Protein AF-A0A061SHU8-F1 (afdb_monomer_lite)

Foldseek 3Di:
DDDPDDDDDDDDPPPDADFKDKDKDFDPVCCCVQCVPVVDDSVVSCVVVPFDKDKAWDDKDWAFDPVVCVVRVHGDRKIKTWIFIDGPNHTGMIMIMIGRCVCCVPVPHPPPDDPVPDPVVPDDPPDDDDDD

Sequence (132 aa):
MGRWCKDRSSSAGAKAWIPVYAASWWNAAEVDRFLADKSKPIWVSLSAERTEVYREIMRLYYGHSPEMERIFGRRGPFWARHYMFWHNSRPLTLIYEVFSPSLEKYLGPCLLQDKSANPLSSLSVDDRADEE

pLDDT: mean 77.95, std 21.08, range [28.98, 98.12]

InterPro domains:
  IPR002800 Chorismate pyruvate-lyase Rv2949c-like [PF01947] (20-107)
  IPR028978 Chorismate pyruvate-lyase/UbiC transcription regulator-associated domain superfamily [G3DSA:3.40.1410.10] (8-106)
  IPR028978 Chorismate pyruvate-lyase/UbiC transcription regulator-associated domain superfamily [SSF64288] (19-103)

Organism: NCBI:txid582737

Radius of gyration: 23.23 Å; chains: 1; bounding box: 36×72×70 Å

Secondary structure (DSSP, 8-state):
-----------S-------EEEEEEE-TTTHHHH-S-TTS-HHHHHHHTT---EEEEEEEEEE--HHHHHHHTS---EEEEEEEEEETTEEEEEEEEEE-GGGHHHH-------GGG-GGGG--S-------

Structure (mmCIF, N/CA/C/O backbone):
data_AF-A0A061SHU8-F1
#
_entry.id   AF-A0A061SHU8-F1
#
loop_
_atom_site.group_PDB
_atom_site.id
_atom_site.type_symbol
_atom_site.label_atom_id
_atom_site.label_alt_id
_atom_site.label_comp_id
_atom_site.label_asym_id
_atom_site.label_entity_id
_atom_site.label_seq_id
_atom_site.pdbx_PDB_ins_code
_atom_site.Cartn_x
_atom_site.Cartn_y
_atom_site.Cartn_z
_atom_site.occupancy
_atom_site.B_iso_or_equiv
_atom_site.auth_seq_id
_atom_site.auth_comp_id
_atom_site.auth_asym_id
_atom_site.auth_atom_id
_atom_site.pdbx_PDB_model_num
ATOM 1 N N . MET A 1 1 ? 14.196 -25.215 13.636 1.00 31.64 1 MET A N 1
ATOM 2 C CA . MET A 1 1 ? 13.314 -24.585 14.648 1.00 31.64 1 MET A CA 1
ATOM 3 C C . MET A 1 1 ? 12.820 -23.265 14.064 1.00 31.64 1 MET A C 1
ATOM 5 O O . MET A 1 1 ? 13.652 -22.572 13.517 1.00 31.64 1 MET A O 1
ATOM 9 N N . GLY A 1 2 ? 11.552 -22.859 14.051 1.00 32.34 2 GLY A N 1
ATOM 10 C CA . GLY A 1 2 ? 10.334 -23.405 14.639 1.00 32.34 2 GLY A CA 1
ATOM 11 C C . GLY A 1 2 ? 9.169 -23.379 13.641 1.00 32.34 2 GLY A C 1
ATOM 12 O O . GLY A 1 2 ? 9.166 -22.656 12.650 1.00 32.34 2 GLY A O 1
ATOM 13 N N . ARG A 1 3 ? 8.209 -24.259 13.904 1.00 31.41 3 ARG A N 1
ATOM 14 C CA . ARG A 1 3 ? 7.057 -24.604 13.075 1.00 31.41 3 ARG A CA 1
ATOM 15 C C . ARG A 1 3 ? 5.864 -23.787 13.592 1.00 31.41 3 ARG A C 1
ATOM 17 O O . ARG A 1 3 ? 5.433 -24.034 14.709 1.00 31.41 3 ARG A O 1
ATOM 24 N N . TRP A 1 4 ? 5.342 -22.839 12.814 1.00 28.98 4 TRP A N 1
ATOM 25 C CA . TRP A 1 4 ? 4.132 -22.073 13.155 1.00 28.98 4 TRP A CA 1
ATOM 26 C C . TRP A 1 4 ? 3.046 -22.314 12.109 1.00 28.98 4 TRP A C 1
ATOM 28 O O . TRP A 1 4 ? 2.897 -21.545 11.172 1.00 28.98 4 TRP A O 1
ATOM 38 N N . CYS A 1 5 ? 2.311 -23.416 12.251 1.00 35.62 5 CYS A N 1
ATOM 39 C CA . CYS A 1 5 ? 0.888 -23.480 11.909 1.00 35.62 5 CYS A CA 1
ATOM 40 C C . CYS A 1 5 ? 0.348 -24.833 12.380 1.00 35.62 5 CYS A C 1
ATOM 42 O O . CYS A 1 5 ? 0.470 -25.846 11.689 1.00 35.62 5 CYS A O 1
ATOM 44 N N . LYS A 1 6 ? -0.228 -24.865 13.579 1.00 35.53 6 LYS A N 1
ATOM 45 C CA . LYS A 1 6 ? -1.244 -25.859 13.904 1.00 35.53 6 LYS A CA 1
ATOM 46 C C . LYS A 1 6 ? -2.142 -25.289 14.988 1.00 35.53 6 LYS A C 1
ATOM 48 O O . LYS A 1 6 ? -1.868 -25.436 16.167 1.00 35.53 6 LYS A O 1
ATOM 53 N N . ASP A 1 7 ? -3.219 -24.660 14.542 1.00 37.62 7 ASP A N 1
ATOM 54 C CA . ASP A 1 7 ? -4.493 -24.953 15.168 1.00 37.62 7 ASP A CA 1
ATOM 55 C C . ASP A 1 7 ? -5.553 -25.063 14.073 1.00 37.62 7 ASP A C 1
ATOM 57 O O . ASP A 1 7 ? -5.809 -24.131 13.310 1.00 37.62 7 ASP A O 1
ATOM 61 N N . ARG A 1 8 ? -6.068 -26.278 13.899 1.00 53.72 8 ARG A N 1
ATOM 62 C CA . ARG A 1 8 ? -7.181 -26.578 13.000 1.00 53.72 8 ARG A CA 1
ATOM 63 C C . ARG A 1 8 ? -8.042 -27.628 13.695 1.00 53.72 8 ARG A C 1
ATOM 65 O O . ARG A 1 8 ? -7.898 -28.822 13.468 1.00 53.72 8 ARG A O 1
ATOM 72 N N . SER A 1 9 ? -8.901 -27.139 14.577 1.00 38.97 9 SER A N 1
ATOM 73 C CA . SER A 1 9 ? -10.110 -27.776 15.109 1.00 38.97 9 SER A CA 1
ATOM 74 C C . SER A 1 9 ? -11.010 -26.601 15.539 1.00 38.97 9 SER A C 1
ATOM 76 O O . SER A 1 9 ? -10.492 -25.641 16.086 1.00 38.97 9 SER A O 1
ATOM 78 N N . SER A 1 10 ? -12.303 -26.456 15.260 1.00 37.47 10 SER A N 1
ATOM 79 C CA . SER A 1 10 ? -13.372 -27.290 14.721 1.00 37.47 10 SER A CA 1
ATOM 80 C C . SER A 1 10 ? -14.489 -26.344 14.207 1.00 37.47 10 SER A C 1
ATOM 82 O O . SER A 1 10 ? -14.641 -25.231 14.700 1.00 37.47 10 SER A O 1
ATOM 84 N N . SER A 1 11 ? -15.232 -26.804 13.198 1.00 43.88 11 SER A N 1
ATOM 85 C CA . SER A 1 11 ? -16.532 -26.355 12.653 1.00 43.88 11 SER A CA 1
ATOM 86 C C . SER A 1 11 ? -17.268 -25.119 13.231 1.00 43.88 11 SER A C 1
ATOM 88 O O . SER A 1 11 ? -18.090 -25.215 14.132 1.00 43.88 11 SER A O 1
ATOM 90 N N . ALA A 1 12 ? -17.095 -23.981 12.559 1.00 40.84 12 ALA A N 1
ATOM 91 C CA . ALA A 1 12 ? -18.118 -22.975 12.240 1.00 40.84 12 ALA A CA 1
ATOM 92 C C . ALA A 1 12 ? -17.528 -22.155 11.083 1.00 40.84 12 ALA A C 1
ATOM 94 O O . ALA A 1 12 ? -16.338 -21.847 11.135 1.00 40.84 12 ALA A O 1
ATOM 95 N N . GLY A 1 13 ? -18.282 -21.884 10.011 1.00 44.06 13 GLY A N 1
ATOM 96 C CA . GLY A 1 13 ? -17.757 -21.276 8.779 1.00 44.06 13 GLY A CA 1
ATOM 97 C C . GLY A 1 13 ? -16.839 -20.088 9.072 1.00 44.06 13 GLY A C 1
ATOM 98 O O . GLY A 1 13 ? -17.310 -19.029 9.482 1.00 44.06 13 GLY A O 1
ATOM 99 N N . ALA A 1 14 ? -15.525 -20.288 8.926 1.00 48.19 14 ALA A N 1
ATOM 100 C CA . ALA A 1 14 ? -14.535 -19.285 9.283 1.00 48.19 14 ALA A CA 1
ATOM 101 C C . ALA A 1 14 ? -14.711 -18.108 8.327 1.00 48.19 14 ALA A C 1
ATOM 103 O O . ALA A 1 14 ? -14.272 -18.155 7.179 1.00 48.19 14 ALA A O 1
ATOM 104 N N . LYS A 1 15 ? -15.418 -17.073 8.787 1.00 59.16 15 LYS A N 1
ATOM 105 C CA . LYS A 1 15 ? -15.598 -15.830 8.048 1.00 59.16 15 LYS A CA 1
ATOM 106 C C . LYS A 1 15 ? -14.205 -15.283 7.756 1.00 59.16 15 LYS A C 1
ATOM 108 O O . LYS A 1 15 ? -13.511 -14.837 8.670 1.00 59.16 15 LYS A O 1
ATOM 113 N N . ALA A 1 16 ? -13.779 -15.381 6.500 1.00 69.88 16 ALA A N 1
ATOM 114 C CA . ALA A 1 16 ? -12.521 -14.812 6.052 1.00 69.88 16 ALA A CA 1
ATOM 115 C C . ALA A 1 16 ? -12.566 -13.309 6.347 1.00 69.88 16 ALA A C 1
ATOM 117 O O . ALA A 1 16 ? -13.438 -12.598 5.849 1.00 69.88 16 ALA A O 1
ATOM 118 N N . TRP A 1 17 ? -11.682 -12.839 7.222 1.00 82.44 17 TRP A N 1
ATOM 119 C CA . TRP A 1 17 ? -11.545 -11.418 7.499 1.00 82.44 17 TRP A CA 1
ATOM 120 C C . TRP A 1 17 ? -10.474 -10.857 6.571 1.00 82.44 17 TRP A C 1
ATOM 122 O O . TRP A 1 17 ? -9.439 -11.484 6.352 1.00 82.44 17 TRP A O 1
ATOM 132 N N . ILE A 1 18 ? -10.750 -9.691 5.993 1.00 90.88 18 ILE A N 1
ATOM 133 C CA . ILE A 1 18 ? -9.840 -9.020 5.068 1.00 90.88 18 ILE A CA 1
ATOM 134 C C . ILE A 1 18 ? -8.935 -8.113 5.912 1.00 90.88 18 ILE A C 1
ATOM 136 O O . ILE A 1 18 ? -9.444 -7.152 6.492 1.00 90.88 18 ILE A O 1
ATOM 140 N N . PRO A 1 19 ? -7.624 -8.398 6.033 1.00 92.38 19 PRO A N 1
ATOM 141 C CA . PRO A 1 19 ? -6.725 -7.595 6.860 1.00 92.38 19 PRO A CA 1
ATOM 142 C C . PRO A 1 19 ? -6.400 -6.244 6.221 1.00 92.38 19 PRO A C 1
ATOM 144 O O . PRO A 1 19 ? -6.242 -5.248 6.924 1.00 92.38 19 PRO A O 1
ATOM 147 N N . VAL A 1 20 ? -6.285 -6.217 4.893 1.00 95.12 20 VAL A N 1
ATOM 148 C CA . VAL A 1 20 ? -5.836 -5.062 4.115 1.00 95.12 20 VAL A CA 1
ATOM 149 C C . VAL A 1 20 ? -6.577 -5.051 2.785 1.00 95.12 20 VAL A C 1
ATOM 151 O O . VAL A 1 20 ? -6.729 -6.092 2.148 1.00 95.12 20 VAL A O 1
ATOM 154 N N . TYR A 1 21 ? -7.012 -3.869 2.365 1.00 96.00 21 TYR A N 1
ATOM 155 C CA . TYR A 1 21 ? -7.347 -3.582 0.976 1.00 96.00 21 TYR A CA 1
ATOM 156 C C . TYR A 1 21 ? -6.141 -2.899 0.337 1.00 96.00 21 TYR A C 1
ATOM 158 O O . TYR A 1 21 ? -5.570 -1.992 0.940 1.00 96.00 21 TYR A O 1
ATOM 166 N N . ALA A 1 22 ? -5.752 -3.314 -0.864 1.00 96.00 22 ALA A N 1
ATOM 167 C CA . ALA A 1 22 ? -4.650 -2.693 -1.579 1.00 96.00 22 ALA A CA 1
ATOM 168 C C . ALA A 1 22 ? -4.992 -2.494 -3.053 1.00 96.00 22 ALA A C 1
ATOM 170 O O . ALA A 1 22 ? -5.635 -3.338 -3.676 1.00 96.00 22 ALA A O 1
ATOM 171 N N . ALA A 1 23 ? -4.519 -1.384 -3.601 1.00 95.69 23 ALA A N 1
ATOM 172 C CA . ALA A 1 23 ? -4.551 -1.078 -5.019 1.00 95.69 23 ALA A CA 1
ATOM 173 C C . ALA A 1 23 ? -3.151 -0.647 -5.459 1.00 95.69 23 ALA A C 1
ATOM 175 O O . ALA A 1 23 ? -2.389 -0.084 -4.673 1.00 95.69 23 ALA A O 1
ATOM 176 N N . SER A 1 24 ? -2.805 -0.917 -6.713 1.00 94.94 24 SER A N 1
ATOM 177 C CA . SER A 1 24 ? -1.523 -0.496 -7.271 1.00 94.94 24 SER A CA 1
ATOM 178 C C . SER A 1 24 ? -1.694 0.033 -8.683 1.00 94.94 24 SER A C 1
ATOM 180 O O . SER A 1 24 ? -2.548 -0.444 -9.430 1.00 94.94 24 SER A O 1
ATOM 182 N N . TRP A 1 25 ? -0.874 1.017 -9.035 1.00 96.12 25 TRP A N 1
ATOM 183 C CA . TRP A 1 25 ? -0.834 1.629 -10.356 1.00 96.12 25 TRP A CA 1
ATOM 184 C C . TRP A 1 25 ? 0.542 1.408 -10.956 1.00 96.12 25 TRP A C 1
ATOM 186 O O . TRP A 1 25 ? 1.563 1.623 -10.300 1.00 96.12 25 TRP A O 1
ATOM 196 N N . TRP A 1 26 ? 0.553 0.966 -12.205 1.00 94.12 26 TRP A N 1
ATOM 197 C CA . TRP A 1 26 ? 1.751 0.555 -12.919 1.00 94.12 26 TRP A CA 1
ATOM 198 C C . TRP A 1 26 ? 1.798 1.236 -14.275 1.00 94.12 26 TRP A C 1
ATOM 200 O O . TRP A 1 26 ? 0.759 1.537 -14.869 1.00 94.12 26 TRP A O 1
ATOM 210 N N . ASN A 1 27 ? 3.007 1.416 -14.792 1.00 91.75 27 ASN A N 1
ATOM 211 C CA . ASN A 1 27 ? 3.187 1.738 -16.195 1.00 91.75 27 ASN A CA 1
ATOM 212 C C . ASN A 1 27 ? 2.745 0.539 -17.051 1.00 91.75 27 ASN A C 1
ATOM 214 O O . ASN A 1 27 ? 3.303 -0.552 -16.931 1.00 91.75 27 ASN A O 1
ATOM 218 N N . ALA A 1 28 ? 1.760 0.742 -17.928 1.00 90.44 28 ALA A N 1
ATOM 219 C CA . ALA A 1 28 ? 1.208 -0.313 -18.777 1.00 90.44 28 ALA A CA 1
ATOM 220 C C . ALA A 1 28 ? 2.257 -0.963 -19.696 1.00 90.44 28 ALA A C 1
ATOM 222 O O . ALA A 1 28 ? 2.148 -2.147 -19.992 1.00 90.44 28 ALA A O 1
ATOM 223 N N . ALA A 1 29 ? 3.287 -0.217 -20.107 1.00 89.50 29 ALA A N 1
ATOM 224 C CA . ALA A 1 29 ? 4.356 -0.744 -20.954 1.00 89.50 29 ALA A CA 1
ATOM 225 C C . ALA A 1 29 ? 5.333 -1.664 -20.197 1.00 89.50 29 ALA A C 1
ATOM 227 O O . ALA A 1 29 ? 6.047 -2.445 -20.818 1.00 89.50 29 ALA A O 1
ATOM 228 N N . GLU A 1 30 ? 5.388 -1.562 -18.867 1.00 86.00 30 GLU A N 1
ATOM 229 C CA . GLU A 1 30 ? 6.385 -2.250 -18.037 1.00 86.00 30 GLU A CA 1
ATOM 230 C C . GLU A 1 30 ? 5.752 -3.290 -17.103 1.00 86.00 30 GLU A C 1
ATOM 232 O O . GLU A 1 30 ? 6.444 -4.191 -16.639 1.00 86.00 30 GLU A O 1
ATOM 237 N N . VAL A 1 31 ? 4.442 -3.210 -16.838 1.00 88.31 31 VAL A N 1
ATOM 238 C CA . VAL A 1 31 ? 3.761 -4.040 -15.831 1.00 88.31 31 VAL A CA 1
ATOM 239 C C . VAL A 1 31 ? 3.920 -5.538 -16.074 1.00 88.31 31 VAL A C 1
ATOM 241 O O . VAL A 1 31 ? 4.182 -6.272 -15.126 1.00 88.31 31 VAL A O 1
ATOM 244 N N . ASP A 1 32 ? 3.821 -6.002 -17.320 1.00 87.38 32 ASP A N 1
ATOM 245 C CA . ASP A 1 32 ? 3.873 -7.437 -17.625 1.00 87.38 32 ASP A CA 1
ATOM 246 C C . ASP A 1 32 ? 5.277 -8.027 -17.427 1.00 87.38 32 ASP A C 1
ATOM 248 O O . ASP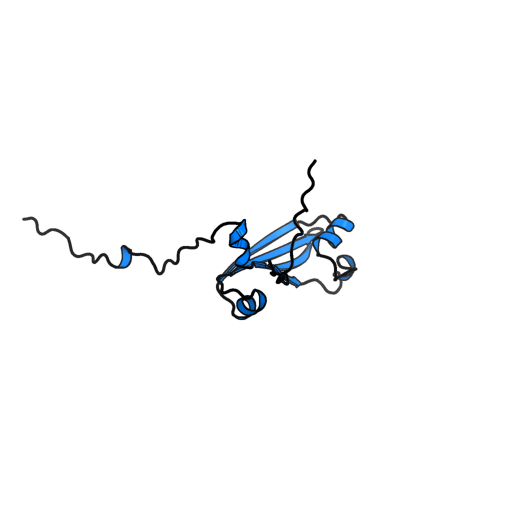 A 1 32 ? 5.406 -9.228 -17.200 1.00 87.38 32 ASP A O 1
ATOM 252 N N . ARG A 1 33 ? 6.322 -7.184 -17.428 1.00 85.75 33 ARG A N 1
ATOM 253 C CA . ARG A 1 33 ? 7.683 -7.602 -17.073 1.00 85.75 33 ARG A CA 1
ATOM 254 C C . ARG A 1 33 ? 7.782 -7.988 -15.600 1.00 85.75 33 ARG A C 1
ATOM 256 O O . ARG A 1 33 ? 8.462 -8.949 -15.301 1.00 85.75 33 ARG A O 1
ATOM 263 N N . PHE A 1 34 ? 7.124 -7.247 -14.708 1.00 83.19 34 PHE A N 1
ATOM 264 C CA . PHE A 1 34 ? 7.234 -7.443 -13.254 1.00 83.19 34 PHE A CA 1
ATOM 265 C C . PHE A 1 34 ? 6.082 -8.262 -12.661 1.00 83.19 34 PHE A C 1
ATOM 267 O O . PHE A 1 34 ? 6.206 -8.830 -11.577 1.00 83.19 34 PHE A O 1
ATOM 274 N N . LEU A 1 35 ? 4.936 -8.298 -13.340 1.00 84.69 35 LEU A N 1
ATOM 275 C CA . LEU A 1 35 ? 3.720 -8.996 -12.930 1.00 84.69 35 LEU A CA 1
ATOM 276 C C . LEU A 1 35 ? 3.225 -9.912 -14.052 1.00 84.69 35 LEU A C 1
ATOM 278 O O . LEU A 1 35 ? 2.077 -9.810 -14.487 1.00 84.69 35 LEU A O 1
ATOM 282 N N . ALA A 1 36 ? 4.081 -10.839 -14.489 1.00 79.62 36 ALA A N 1
ATOM 283 C CA . ALA A 1 36 ? 3.699 -11.872 -15.454 1.00 79.62 36 ALA A CA 1
ATOM 284 C C . ALA A 1 36 ? 2.482 -12.688 -14.974 1.00 79.62 36 ALA A C 1
ATOM 286 O O . ALA A 1 36 ? 1.609 -13.049 -15.760 1.00 79.62 36 ALA A O 1
ATOM 287 N N . ASP A 1 37 ? 2.392 -12.930 -13.663 1.00 83.81 37 ASP A N 1
ATOM 288 C CA . ASP A 1 37 ? 1.239 -13.550 -13.016 1.00 83.81 37 ASP A CA 1
ATOM 289 C C . ASP A 1 37 ? 0.616 -12.591 -11.994 1.00 83.81 37 ASP A C 1
ATOM 291 O O . ASP A 1 37 ? 1.076 -12.461 -10.857 1.00 83.81 37 ASP A O 1
ATOM 295 N N . LYS A 1 38 ? -0.465 -11.927 -12.413 1.00 83.38 38 LYS A N 1
ATOM 296 C CA . LYS A 1 38 ? -1.207 -10.934 -11.618 1.00 83.38 38 LYS A CA 1
ATOM 297 C C . LYS A 1 38 ? -2.023 -11.559 -10.479 1.00 83.38 38 LYS A C 1
ATOM 299 O O . LYS A 1 38 ? -2.571 -10.825 -9.662 1.00 83.38 38 LYS A O 1
ATOM 304 N N . SER A 1 39 ? -2.111 -12.892 -10.409 1.00 85.69 39 SER A N 1
ATOM 305 C CA . SER A 1 39 ? -2.759 -13.591 -9.291 1.00 85.69 39 SER A CA 1
ATOM 306 C C . SER A 1 39 ? -1.853 -13.715 -8.062 1.00 85.69 39 SER A C 1
ATOM 308 O O . SER A 1 39 ? -2.332 -13.985 -6.958 1.00 85.69 39 SER A O 1
ATOM 310 N N . LYS A 1 40 ? -0.542 -13.496 -8.229 1.00 85.12 40 LYS A N 1
ATOM 311 C CA . LYS A 1 40 ? 0.433 -13.562 -7.141 1.00 85.12 40 LYS A CA 1
ATOM 312 C C . LYS A 1 40 ? 0.547 -12.224 -6.409 1.00 85.12 40 LYS A C 1
ATOM 314 O O . LYS A 1 40 ? 0.416 -11.164 -7.021 1.00 85.12 40 LYS A O 1
ATOM 319 N N . PRO A 1 41 ? 0.864 -12.244 -5.101 1.00 84.69 41 PRO A N 1
ATOM 320 C CA . PRO A 1 41 ? 1.230 -11.028 -4.389 1.00 84.69 41 PRO A CA 1
ATOM 321 C C . PRO A 1 41 ? 2.425 -10.344 -5.065 1.00 84.69 41 PRO A C 1
ATOM 323 O O . PRO A 1 41 ? 3.401 -11.014 -5.397 1.00 84.69 41 PRO A O 1
ATOM 326 N N . ILE A 1 42 ? 2.384 -9.014 -5.189 1.00 85.62 42 ILE A N 1
ATOM 327 C CA . ILE A 1 42 ? 3.416 -8.201 -5.865 1.00 85.62 42 ILE A CA 1
ATOM 328 C C . ILE A 1 42 ? 4.833 -8.573 -5.398 1.00 85.62 42 ILE A C 1
ATOM 330 O O . ILE A 1 42 ? 5.730 -8.767 -6.214 1.00 85.62 42 ILE A O 1
ATOM 334 N N . TRP A 1 43 ? 5.032 -8.745 -4.087 1.00 81.38 43 TRP A N 1
ATOM 335 C CA . TRP A 1 43 ? 6.338 -9.103 -3.526 1.00 81.38 43 TRP A CA 1
ATOM 336 C C . TRP A 1 43 ? 6.865 -10.461 -4.007 1.00 81.38 43 TRP A C 1
ATOM 338 O O . TRP A 1 43 ? 8.071 -10.625 -4.176 1.00 81.38 43 TRP A O 1
ATOM 348 N N . VAL A 1 44 ? 5.986 -11.440 -4.246 1.00 82.81 44 VAL A N 1
ATOM 349 C CA . VAL A 1 44 ? 6.393 -12.761 -4.749 1.00 82.81 44 VAL A CA 1
ATOM 350 C C . VAL A 1 44 ? 6.983 -12.622 -6.149 1.00 82.81 44 VAL A C 1
ATOM 352 O O . VAL A 1 44 ? 8.037 -13.193 -6.414 1.00 82.81 44 VAL A O 1
ATOM 355 N N . SER A 1 45 ? 6.357 -11.822 -7.012 1.00 83.75 45 SER A N 1
ATOM 356 C CA . SER A 1 45 ? 6.864 -11.573 -8.363 1.00 83.75 45 SER A CA 1
ATOM 357 C C . SER A 1 45 ? 8.189 -10.801 -8.334 1.00 83.75 45 SER A C 1
ATOM 359 O O . SER A 1 45 ? 9.171 -11.244 -8.923 1.00 83.75 45 SER A O 1
ATOM 361 N N . LEU A 1 46 ? 8.271 -9.720 -7.547 1.00 83.75 46 LEU A N 1
ATOM 362 C CA . LEU A 1 46 ? 9.490 -8.903 -7.442 1.00 83.75 46 LEU A CA 1
ATOM 363 C C . LEU A 1 46 ? 10.686 -9.671 -6.850 1.00 83.75 46 LEU A C 1
ATOM 365 O O . LEU A 1 46 ? 11.818 -9.516 -7.308 1.00 83.75 46 LEU A O 1
ATOM 369 N N . SER A 1 47 ? 10.448 -10.513 -5.839 1.00 79.38 47 SER A N 1
ATOM 370 C CA . SER A 1 47 ? 11.509 -11.294 -5.189 1.00 79.38 47 SER A CA 1
ATOM 371 C C . SER A 1 47 ? 11.996 -12.469 -6.038 1.00 79.38 47 SER A C 1
ATOM 373 O O . SER A 1 47 ? 13.191 -12.770 -6.010 1.00 79.38 47 SER A O 1
ATOM 375 N N . ALA A 1 48 ? 11.116 -13.101 -6.824 1.00 74.88 48 ALA A N 1
ATOM 376 C CA . ALA A 1 48 ? 11.494 -14.172 -7.747 1.00 74.88 48 ALA A CA 1
ATOM 377 C C . ALA A 1 48 ? 12.498 -13.687 -8.803 1.00 74.88 48 ALA A C 1
ATOM 379 O O . ALA A 1 48 ? 13.460 -14.388 -9.114 1.00 74.88 48 ALA A O 1
ATOM 380 N N . GLU A 1 49 ? 12.321 -12.458 -9.286 1.00 75.19 49 GLU A N 1
ATOM 381 C CA . GLU A 1 49 ? 13.226 -11.818 -10.244 1.00 75.19 49 GLU A CA 1
ATOM 382 C C . GLU A 1 49 ? 14.429 -11.133 -9.582 1.00 75.19 49 GLU A C 1
ATOM 384 O O . GLU A 1 49 ? 15.235 -10.510 -10.268 1.00 75.19 49 GLU A O 1
ATOM 389 N N . ARG A 1 50 ? 14.568 -11.239 -8.248 1.00 75.94 50 ARG A N 1
ATOM 390 C CA . ARG A 1 50 ? 15.589 -10.535 -7.451 1.00 75.94 50 ARG A CA 1
ATOM 391 C C . ARG A 1 50 ? 15.635 -9.035 -7.765 1.00 75.94 50 ARG A C 1
ATOM 393 O O . ARG A 1 50 ? 16.703 -8.429 -7.780 1.00 75.94 50 ARG A O 1
ATOM 400 N N . THR A 1 51 ? 14.472 -8.443 -8.030 1.00 78.62 51 THR A N 1
ATOM 401 C CA . THR A 1 51 ? 14.366 -7.021 -8.348 1.00 78.62 51 THR A CA 1
ATOM 402 C C . THR A 1 51 ? 14.614 -6.228 -7.073 1.00 78.62 51 THR A C 1
ATOM 404 O O . THR A 1 51 ? 13.790 -6.224 -6.158 1.00 78.62 51 THR A O 1
ATOM 407 N N . GLU A 1 52 ? 15.757 -5.553 -7.006 1.00 77.56 52 GLU A N 1
ATOM 408 C CA . GLU A 1 52 ? 16.020 -4.586 -5.949 1.00 77.56 52 GLU A CA 1
ATOM 409 C C . GLU A 1 52 ? 15.073 -3.397 -6.116 1.00 77.56 52 GLU A C 1
ATOM 411 O O . GLU A 1 52 ? 15.030 -2.747 -7.168 1.00 77.56 52 GLU A O 1
ATOM 416 N N . VAL A 1 53 ? 14.286 -3.139 -5.073 1.00 86.81 53 VAL A N 1
ATOM 417 C CA . VAL A 1 53 ? 13.328 -2.037 -5.029 1.00 86.81 53 VAL A CA 1
ATOM 418 C C . VAL A 1 53 ? 13.586 -1.169 -3.810 1.00 86.81 53 VAL A C 1
ATOM 420 O O . VAL A 1 53 ? 13.758 -1.661 -2.694 1.00 86.81 53 VAL A O 1
ATOM 423 N N . TYR A 1 54 ? 13.569 0.142 -4.019 1.00 90.31 54 TYR A N 1
ATOM 424 C CA . TYR A 1 54 ? 13.543 1.117 -2.938 1.00 90.31 54 TYR A CA 1
ATOM 425 C C . TYR A 1 54 ? 12.097 1.532 -2.666 1.00 90.31 54 TYR A C 1
ATOM 427 O O . TYR A 1 54 ? 11.338 1.803 -3.596 1.00 90.31 54 TYR A O 1
ATOM 435 N N . ARG A 1 55 ? 11.703 1.561 -1.388 1.00 94.25 55 ARG A N 1
ATOM 436 C CA . ARG A 1 55 ? 10.350 1.936 -0.965 1.00 94.25 55 ARG A CA 1
ATOM 437 C C . ARG A 1 55 ? 10.352 3.311 -0.333 1.00 94.25 55 ARG A C 1
ATOM 439 O O . ARG A 1 55 ? 10.910 3.489 0.746 1.00 94.25 55 ARG A O 1
ATOM 446 N N . GLU A 1 56 ? 9.612 4.222 -0.940 1.00 95.69 56 GLU A N 1
ATOM 447 C CA . GLU A 1 56 ? 9.459 5.579 -0.443 1.00 95.69 56 GLU A CA 1
ATOM 448 C C . GLU A 1 56 ? 8.016 5.816 0.014 1.00 95.69 56 GLU A C 1
ATOM 450 O O . GLU A 1 56 ? 7.085 5.803 -0.794 1.00 95.69 56 GLU A O 1
ATOM 455 N N . ILE A 1 57 ? 7.805 5.995 1.323 1.00 96.88 57 ILE A N 1
ATOM 456 C CA . ILE A 1 57 ? 6.473 6.290 1.868 1.00 96.88 57 ILE A CA 1
ATOM 457 C C . ILE A 1 57 ? 6.142 7.750 1.587 1.00 96.88 57 ILE A C 1
ATOM 459 O O . ILE A 1 57 ? 6.793 8.649 2.105 1.00 96.88 57 ILE A O 1
ATOM 463 N N . MET A 1 58 ? 5.094 7.966 0.798 1.00 97.12 58 MET A N 1
ATOM 464 C CA . MET A 1 58 ? 4.671 9.296 0.368 1.00 97.12 58 MET A CA 1
ATOM 465 C C . MET A 1 58 ? 3.731 9.942 1.377 1.00 97.12 58 MET A C 1
ATOM 467 O O . MET A 1 58 ? 3.872 11.116 1.717 1.00 97.12 58 MET A O 1
ATOM 471 N N . ARG A 1 59 ? 2.729 9.189 1.848 1.00 97.62 59 ARG A N 1
ATOM 472 C CA . ARG A 1 59 ? 1.708 9.730 2.746 1.00 97.62 59 ARG A CA 1
ATOM 473 C C . ARG A 1 59 ? 1.043 8.654 3.589 1.00 97.62 59 ARG A C 1
ATOM 475 O O . ARG A 1 59 ? 0.820 7.534 3.130 1.00 97.62 59 ARG A O 1
ATOM 482 N N . LEU A 1 60 ? 0.664 9.062 4.797 1.00 96.94 60 LEU A N 1
ATOM 483 C CA . LEU A 1 60 ? -0.249 8.362 5.692 1.00 96.94 60 LEU A CA 1
ATOM 484 C C . LEU A 1 60 ? -1.589 9.101 5.739 1.00 96.94 60 LEU A C 1
ATOM 486 O O . LEU A 1 60 ? -1.637 10.328 5.649 1.00 96.94 60 LEU A O 1
ATOM 490 N N . TYR A 1 61 ? -2.666 8.348 5.902 1.00 95.44 61 TYR A N 1
ATOM 491 C CA . TYR A 1 61 ? -4.025 8.852 6.029 1.00 95.44 61 TYR A CA 1
ATOM 492 C C . TYR A 1 61 ? -4.682 8.232 7.250 1.00 95.44 61 TYR A C 1
ATOM 494 O O . TYR A 1 61 ? -4.447 7.062 7.560 1.00 95.44 61 TYR A O 1
ATOM 502 N N . TYR A 1 62 ? -5.554 9.010 7.878 1.00 94.44 62 TYR A N 1
ATOM 503 C CA . TYR A 1 62 ? -6.424 8.562 8.948 1.00 94.44 62 TYR A CA 1
ATOM 504 C C . TYR A 1 62 ? -7.796 9.202 8.758 1.00 94.44 62 TYR A C 1
ATOM 506 O O . TYR A 1 62 ? -7.893 10.425 8.651 1.00 94.44 62 TYR A O 1
ATOM 514 N N . GLY A 1 63 ? -8.845 8.392 8.656 1.00 93.12 63 GLY A N 1
ATOM 515 C CA . GLY A 1 63 ? -10.192 8.907 8.422 1.00 93.12 63 GLY A CA 1
ATOM 516 C C . GLY A 1 63 ? -11.233 7.819 8.199 1.00 93.12 63 GLY A C 1
ATOM 517 O O . GLY A 1 63 ? -10.967 6.636 8.385 1.00 93.12 63 GLY A O 1
ATOM 518 N N . HIS A 1 64 ? -12.432 8.218 7.788 1.00 94.62 64 HIS A N 1
ATOM 519 C CA . HIS A 1 64 ? -13.560 7.314 7.564 1.00 94.62 64 HIS A CA 1
ATOM 520 C C . HIS A 1 64 ? -13.877 7.194 6.069 1.00 94.62 64 HIS A C 1
ATOM 522 O O . HIS A 1 64 ? -13.736 8.158 5.321 1.00 94.62 64 HIS A O 1
ATOM 528 N N . SER A 1 65 ? -14.323 6.013 5.636 1.00 95.31 65 SER A N 1
ATOM 529 C CA . SER A 1 65 ? -14.817 5.769 4.274 1.00 95.31 65 SER A CA 1
ATOM 530 C C . SER A 1 65 ? -15.929 4.719 4.316 1.00 95.31 65 SER A C 1
ATOM 532 O O . SER A 1 65 ? -15.653 3.583 4.713 1.00 95.31 65 SER A O 1
ATOM 534 N N . PRO A 1 66 ? -17.163 5.052 3.893 1.00 96.62 66 PRO A N 1
ATOM 535 C CA . PRO A 1 66 ? -18.272 4.098 3.828 1.00 96.62 66 PRO A CA 1
ATOM 536 C C . PRO A 1 66 ? -17.958 2.852 2.987 1.00 96.62 66 PRO A C 1
ATOM 538 O O . PRO A 1 66 ? -18.360 1.737 3.323 1.00 96.62 66 PRO A O 1
ATOM 541 N N . GLU A 1 67 ? -17.194 3.014 1.909 1.00 95.81 67 GLU A N 1
ATOM 542 C CA . GLU A 1 67 ? -16.767 1.921 1.037 1.00 95.81 67 GLU A CA 1
ATOM 543 C C . GLU A 1 67 ? -15.858 0.947 1.783 1.00 95.81 67 GLU A C 1
ATOM 545 O O . GLU A 1 67 ? -16.039 -0.269 1.679 1.00 95.81 67 GLU A O 1
ATOM 550 N N . MET A 1 68 ? -14.908 1.472 2.563 1.00 95.81 68 MET A N 1
ATOM 551 C CA . MET A 1 68 ? -14.026 0.653 3.393 1.00 95.81 68 MET A CA 1
ATOM 552 C C . MET A 1 68 ? -14.799 -0.019 4.530 1.00 95.81 68 MET A C 1
ATOM 554 O O . MET A 1 68 ? -14.554 -1.193 4.810 1.00 95.81 68 MET A O 1
ATOM 558 N N . GLU A 1 69 ? -15.792 0.658 5.123 1.00 95.44 69 GLU A N 1
ATOM 559 C CA . GLU A 1 69 ? -16.676 0.040 6.122 1.00 95.44 69 GLU A CA 1
ATOM 560 C C . GLU A 1 69 ? -17.418 -1.169 5.546 1.00 95.44 69 GLU A C 1
ATOM 562 O O . GLU A 1 69 ? -17.473 -2.224 6.182 1.00 95.44 69 GLU A O 1
ATOM 567 N N . ARG A 1 70 ? -17.918 -1.053 4.311 1.00 94.62 70 ARG A N 1
ATOM 568 C CA . ARG A 1 70 ? -18.583 -2.148 3.597 1.00 94.62 70 ARG A CA 1
ATOM 569 C C . ARG A 1 70 ? -17.628 -3.300 3.277 1.00 94.62 70 ARG A C 1
ATOM 571 O O . ARG A 1 70 ? -18.007 -4.455 3.452 1.00 94.62 70 ARG A O 1
ATOM 578 N N . ILE A 1 71 ? -16.416 -3.008 2.800 1.00 94.19 71 ILE A N 1
ATOM 579 C CA . ILE A 1 71 ? -15.425 -4.034 2.428 1.00 94.19 71 ILE A CA 1
ATOM 580 C C . ILE A 1 71 ? -14.946 -4.802 3.661 1.00 94.19 71 ILE A C 1
ATOM 582 O O . ILE A 1 71 ? -14.922 -6.031 3.654 1.00 94.19 71 ILE A O 1
ATOM 586 N N . PHE A 1 72 ? -14.582 -4.094 4.730 1.00 94.06 72 PHE A N 1
ATOM 587 C CA . PHE A 1 72 ? -14.072 -4.725 5.946 1.00 94.06 72 PHE A CA 1
ATOM 588 C C . PHE A 1 72 ? -15.179 -5.249 6.867 1.00 94.06 72 PHE A C 1
ATOM 590 O O . PHE A 1 72 ? -14.894 -6.032 7.775 1.00 94.06 72 PHE A O 1
ATOM 597 N N . GLY A 1 73 ? -16.429 -4.821 6.663 1.00 93.50 73 GLY A N 1
ATOM 598 C CA . GLY A 1 73 ? -17.550 -5.130 7.549 1.00 93.50 73 GLY A CA 1
ATOM 599 C C . GLY A 1 73 ? -17.367 -4.560 8.959 1.00 93.50 73 GLY A C 1
ATOM 600 O O . GLY A 1 73 ? -17.842 -5.155 9.926 1.00 93.50 73 GLY A O 1
ATOM 601 N N . ARG A 1 74 ? -16.621 -3.456 9.086 1.00 91.31 74 ARG A N 1
ATOM 602 C CA . ARG A 1 74 ? -16.266 -2.795 10.348 1.00 91.31 74 ARG A CA 1
ATOM 603 C C . ARG A 1 74 ? -16.193 -1.296 10.142 1.00 91.31 74 ARG A C 1
ATOM 605 O O . ARG A 1 74 ? -15.646 -0.850 9.139 1.00 91.31 74 ARG A O 1
ATOM 612 N N . ARG A 1 75 ? -16.696 -0.537 11.113 1.00 91.94 75 ARG A N 1
ATOM 613 C CA . ARG A 1 75 ? -16.594 0.921 11.084 1.00 91.94 75 ARG A CA 1
ATOM 614 C C . ARG A 1 75 ? -15.151 1.366 11.262 1.00 91.94 75 ARG A C 1
ATOM 616 O O . ARG A 1 75 ? -14.382 0.686 11.942 1.00 91.94 75 ARG A O 1
ATO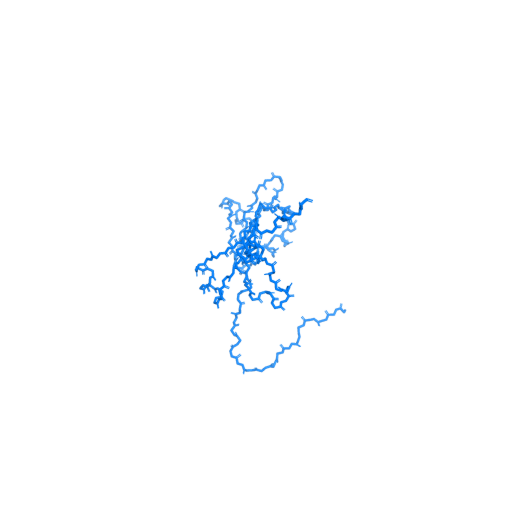M 623 N N . GLY A 1 76 ? -14.820 2.486 10.629 1.00 89.19 76 GLY A N 1
ATOM 624 C CA . GLY A 1 76 ? -13.532 3.142 10.813 1.00 89.19 76 GLY A CA 1
ATOM 625 C C . GLY A 1 76 ? -13.387 3.768 12.212 1.00 89.19 76 GLY A C 1
ATOM 626 O O . GLY A 1 76 ? -14.246 3.565 13.076 1.00 89.19 76 GLY A O 1
ATOM 627 N N . PRO A 1 77 ? -12.346 4.584 12.427 1.00 92.38 77 PRO A N 1
ATOM 628 C CA . PRO A 1 77 ? -11.458 5.132 11.402 1.00 92.38 77 PRO A CA 1
ATOM 629 C C . PRO A 1 77 ? -10.478 4.098 10.831 1.00 92.38 77 PRO A C 1
ATOM 631 O O . PRO A 1 77 ? -10.179 3.076 11.441 1.00 92.38 77 PRO A O 1
ATOM 634 N N . PHE A 1 78 ? -9.998 4.366 9.622 1.00 93.75 78 PHE A N 1
ATOM 635 C CA . PHE A 1 78 ? -9.047 3.542 8.891 1.00 93.75 78 PHE A CA 1
ATOM 636 C C . PHE A 1 78 ? -7.711 4.254 8.788 1.00 93.75 78 PHE A C 1
ATOM 638 O O . PHE A 1 78 ? -7.651 5.436 8.438 1.00 93.75 78 PHE A O 1
ATOM 645 N N . TRP A 1 79 ? -6.637 3.499 8.993 1.00 95.50 79 TRP A N 1
ATOM 646 C CA . TRP A 1 79 ? -5.329 3.900 8.505 1.00 95.50 79 TRP A CA 1
ATOM 647 C C . TRP A 1 79 ? -5.194 3.524 7.047 1.00 95.50 79 TRP A C 1
ATOM 649 O O . TRP A 1 79 ? -5.541 2.412 6.645 1.00 95.50 79 TRP A O 1
ATOM 659 N N . ALA A 1 80 ? -4.620 4.428 6.271 1.00 96.88 80 ALA A N 1
ATOM 660 C CA . ALA A 1 80 ? -4.167 4.112 4.935 1.00 96.88 80 ALA A CA 1
ATOM 661 C C . ALA A 1 80 ? -2.798 4.723 4.676 1.00 96.88 80 ALA A C 1
ATOM 663 O O . ALA A 1 80 ? -2.350 5.637 5.371 1.00 96.88 80 ALA A O 1
ATOM 664 N N . ARG A 1 81 ? -2.124 4.226 3.649 1.00 97.69 81 ARG A N 1
ATOM 665 C CA . ARG A 1 81 ? -0.875 4.801 3.165 1.00 97.69 81 ARG A CA 1
ATOM 666 C C . ARG A 1 81 ? -0.766 4.638 1.668 1.00 97.69 81 ARG A C 1
ATOM 668 O O . ARG A 1 81 ? -1.330 3.699 1.115 1.00 97.69 81 ARG A O 1
ATOM 675 N N . HIS A 1 82 ? 0.017 5.499 1.038 1.00 98.12 82 HIS A N 1
ATOM 676 C CA . HIS A 1 82 ? 0.613 5.132 -0.236 1.00 98.12 82 HIS A CA 1
ATOM 677 C C . HIS A 1 82 ? 2.114 5.358 -0.238 1.00 98.12 82 HIS A C 1
ATOM 679 O O . HIS A 1 82 ? 2.652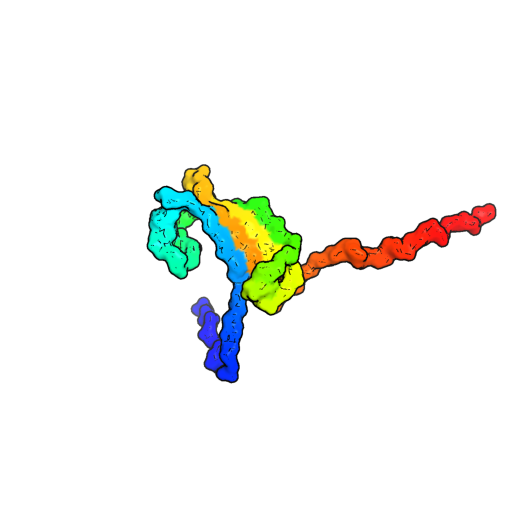 6.204 0.483 1.00 98.12 82 HIS A O 1
ATOM 685 N N . TYR A 1 83 ? 2.778 4.560 -1.055 1.00 97.56 83 TYR A N 1
ATOM 686 C CA . TYR A 1 83 ? 4.211 4.604 -1.263 1.00 97.56 83 TYR A CA 1
ATOM 687 C C . TYR A 1 83 ? 4.533 4.320 -2.725 1.00 97.56 83 TYR A C 1
ATOM 689 O O . TYR A 1 83 ? 3.735 3.721 -3.448 1.00 97.56 83 TYR A O 1
ATOM 697 N N . MET A 1 84 ? 5.711 4.766 -3.140 1.00 96.75 84 MET A N 1
ATOM 698 C CA . MET A 1 84 ? 6.273 4.486 -4.452 1.00 96.75 84 MET A CA 1
ATOM 699 C C . MET A 1 84 ? 7.355 3.418 -4.302 1.00 96.75 84 MET A C 1
ATOM 701 O O . MET A 1 84 ? 8.208 3.508 -3.413 1.00 96.75 84 MET A O 1
ATOM 705 N N . PHE A 1 85 ? 7.323 2.402 -5.161 1.00 94.19 85 PHE A N 1
ATOM 706 C CA . PHE A 1 85 ? 8.507 1.597 -5.421 1.00 94.19 85 PHE A CA 1
ATOM 707 C C . PHE A 1 85 ? 9.328 2.235 -6.526 1.00 94.19 85 PHE A C 1
ATOM 709 O O . PHE A 1 85 ? 8.794 2.641 -7.556 1.00 94.19 85 PHE A O 1
ATOM 716 N N . TRP A 1 86 ? 10.634 2.260 -6.315 1.00 92.38 86 TRP A N 1
ATOM 717 C CA . TRP A 1 86 ? 11.621 2.717 -7.273 1.00 92.38 86 TRP A CA 1
ATOM 718 C C . TRP A 1 86 ? 12.511 1.551 -7.676 1.00 92.38 86 TRP A C 1
ATOM 720 O O . TRP A 1 86 ? 12.943 0.774 -6.823 1.00 92.38 86 TRP A O 1
ATOM 730 N N . HIS A 1 87 ? 12.809 1.457 -8.966 1.00 90.06 87 HIS A N 1
ATOM 731 C CA . HIS A 1 87 ? 13.745 0.489 -9.523 1.00 90.06 87 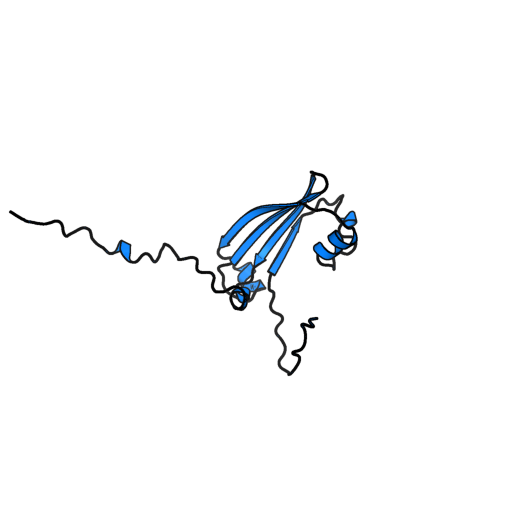HIS A CA 1
ATOM 732 C C . HIS A 1 87 ? 14.652 1.200 -10.531 1.00 90.06 87 HIS A C 1
ATOM 734 O O . HIS A 1 87 ? 14.164 1.919 -11.402 1.00 90.06 87 HIS A O 1
ATOM 740 N N . ASN A 1 88 ? 15.973 1.046 -10.395 1.00 89.69 88 ASN A N 1
ATOM 741 C CA . ASN A 1 88 ? 16.975 1.737 -11.222 1.00 89.69 88 ASN A CA 1
ATOM 742 C C . ASN A 1 88 ? 16.728 3.254 -11.339 1.00 89.69 88 ASN A C 1
ATOM 744 O O . ASN A 1 88 ? 16.727 3.815 -12.435 1.00 89.69 88 ASN A O 1
ATOM 748 N N . SER A 1 89 ? 16.462 3.907 -10.202 1.00 89.19 89 SER A N 1
ATOM 749 C CA . SER A 1 89 ? 16.173 5.349 -10.105 1.00 89.19 89 SER A CA 1
ATOM 750 C C . SER A 1 89 ? 14.947 5.823 -10.898 1.00 89.19 89 SER A C 1
ATOM 752 O O . SER A 1 89 ? 14.791 7.018 -11.144 1.00 89.19 89 SER A O 1
ATOM 754 N N . ARG A 1 90 ? 14.056 4.906 -11.292 1.00 91.25 90 ARG A N 1
ATOM 755 C CA . ARG A 1 90 ? 12.792 5.204 -11.975 1.00 91.25 90 ARG A CA 1
ATOM 756 C C . ARG A 1 90 ? 11.609 4.723 -11.133 1.00 91.25 90 ARG A C 1
ATOM 758 O O . ARG A 1 90 ? 11.728 3.692 -10.464 1.00 91.25 90 ARG A O 1
ATOM 765 N N . PRO A 1 91 ? 10.478 5.446 -11.139 1.00 92.69 91 PRO A N 1
ATOM 766 C CA . PRO A 1 91 ? 9.285 5.005 -10.433 1.00 92.69 91 PRO A CA 1
ATOM 767 C C . PRO A 1 91 ? 8.745 3.744 -11.110 1.00 92.69 91 PRO A C 1
ATOM 769 O O . PRO A 1 91 ? 8.531 3.723 -12.319 1.00 92.69 91 PRO A O 1
ATOM 772 N N . LEU A 1 92 ? 8.547 2.694 -10.321 1.00 92.69 92 LEU A N 1
ATOM 773 C CA . LEU A 1 92 ? 8.068 1.395 -10.778 1.00 92.69 92 LEU A CA 1
ATOM 774 C C . LEU A 1 92 ? 6.550 1.284 -10.609 1.00 92.69 92 LEU A C 1
ATOM 776 O O . LEU A 1 92 ? 5.825 0.983 -11.555 1.00 92.69 92 LEU A O 1
ATOM 780 N N . THR A 1 93 ? 6.061 1.518 -9.390 1.00 95.12 93 THR A N 1
ATOM 781 C CA . THR A 1 93 ? 4.633 1.427 -9.074 1.00 95.12 93 THR A CA 1
ATOM 782 C C . THR A 1 93 ? 4.275 2.232 -7.834 1.00 95.12 93 THR A C 1
ATOM 784 O O . THR A 1 93 ? 5.036 2.277 -6.865 1.00 95.12 93 THR A O 1
ATOM 787 N N . LEU A 1 94 ? 3.085 2.834 -7.856 1.00 96.81 94 LEU A N 1
ATOM 788 C CA . LEU A 1 94 ? 2.441 3.386 -6.672 1.00 96.81 94 LEU A CA 1
ATOM 789 C C . LEU A 1 94 ? 1.544 2.320 -6.053 1.00 96.81 94 LEU A C 1
ATOM 791 O O . LEU A 1 94 ? 0.698 1.750 -6.742 1.00 96.81 94 LEU A O 1
ATOM 795 N N . ILE A 1 95 ? 1.676 2.102 -4.748 1.00 96.56 95 ILE A N 1
ATOM 796 C CA . ILE A 1 95 ? 0.826 1.182 -3.991 1.00 96.56 95 ILE A CA 1
ATOM 797 C C . ILE A 1 95 ? 0.069 1.968 -2.928 1.00 96.56 95 ILE A C 1
ATOM 799 O O . ILE A 1 95 ? 0.676 2.713 -2.161 1.00 96.56 95 ILE A O 1
ATOM 803 N N . TYR A 1 96 ? -1.250 1.783 -2.878 1.00 97.94 96 TYR A N 1
ATOM 804 C CA . TYR A 1 96 ? -2.146 2.306 -1.852 1.00 97.94 96 TYR A CA 1
ATOM 805 C C . TYR A 1 96 ? -2.707 1.153 -1.026 1.00 97.94 96 TYR A C 1
ATOM 807 O O . TYR A 1 96 ? -3.234 0.192 -1.580 1.00 97.94 96 TYR A O 1
ATOM 815 N N . GLU A 1 97 ? -2.614 1.260 0.293 1.00 97.62 97 GLU A N 1
ATOM 816 C CA . GLU A 1 97 ? -3.067 0.246 1.243 1.00 97.62 97 GLU A CA 1
ATOM 817 C C . GLU A 1 97 ? -3.984 0.890 2.281 1.00 97.62 97 GLU A C 1
ATOM 819 O O . GLU A 1 97 ? -3.655 1.946 2.819 1.00 97.62 97 GLU A O 1
ATOM 824 N N . VAL A 1 98 ? -5.094 0.225 2.597 1.00 97.75 98 VAL A N 1
ATOM 825 C CA . VAL A 1 98 ? -6.004 0.560 3.698 1.00 97.75 98 VAL A CA 1
ATOM 826 C C . VAL A 1 98 ? -6.059 -0.620 4.657 1.00 97.75 98 VAL A C 1
ATOM 828 O O . VAL A 1 98 ? -6.261 -1.762 4.240 1.00 97.75 98 VAL A O 1
ATOM 831 N N . PHE A 1 99 ? -5.891 -0.350 5.946 1.00 95.69 99 PHE A N 1
ATOM 832 C CA . PHE A 1 99 ? -5.794 -1.365 6.989 1.00 95.69 99 PHE A CA 1
ATOM 833 C C . PHE A 1 99 ? -7.135 -1.557 7.696 1.00 95.69 99 PHE A C 1
ATOM 835 O O . PHE A 1 99 ? -7.778 -0.593 8.114 1.00 95.69 99 PHE A O 1
ATOM 842 N N . SER A 1 100 ? -7.547 -2.815 7.859 1.00 94.75 100 SER A N 1
ATOM 843 C CA . SER A 1 100 ? -8.762 -3.153 8.599 1.00 94.75 100 SER A CA 1
ATOM 844 C C . SER A 1 100 ? -8.590 -2.854 10.094 1.00 94.75 100 SER A C 1
ATOM 846 O O . SER A 1 100 ? -7.594 -3.296 10.676 1.00 94.75 100 SER A O 1
ATOM 848 N N . PRO A 1 101 ? -9.593 -2.259 10.769 1.00 92.38 101 PRO A N 1
ATOM 849 C CA . PRO A 1 101 ? -9.595 -2.092 12.225 1.00 92.38 101 PRO A CA 1
ATOM 850 C C . PRO A 1 101 ? -9.509 -3.425 12.982 1.00 92.38 101 PRO A C 1
ATOM 852 O O . PRO A 1 101 ? -9.143 -3.472 14.149 1.00 92.38 101 PRO A O 1
ATOM 855 N N . SER A 1 102 ? -9.792 -4.555 12.321 1.00 90.94 102 SER A N 1
ATOM 856 C CA . SER A 1 102 ? -9.600 -5.891 12.908 1.00 90.94 102 SER A CA 1
ATOM 857 C C . SER A 1 102 ? -8.158 -6.154 13.355 1.00 90.94 102 SER A C 1
ATOM 859 O O . SER A 1 102 ? -7.936 -6.997 14.225 1.00 90.94 102 SER A O 1
ATOM 861 N N . LEU A 1 103 ? -7.180 -5.465 12.755 1.00 91.81 103 LEU A N 1
ATOM 862 C CA . LEU A 1 103 ? -5.765 -5.625 13.080 1.00 91.81 103 LEU A CA 1
ATOM 863 C C . LEU A 1 103 ? -5.411 -5.125 14.486 1.00 91.81 103 LEU A C 1
ATOM 865 O O . LEU A 1 103 ? -4.413 -5.585 15.038 1.00 91.81 103 LEU A O 1
ATOM 869 N N . GLU A 1 104 ? -6.240 -4.277 15.103 1.00 90.19 104 GLU A N 1
ATOM 870 C CA . GLU A 1 104 ? -6.037 -3.797 16.480 1.00 90.19 104 GLU A CA 1
ATOM 871 C C . GLU A 1 104 ? -5.954 -4.939 17.497 1.00 90.19 104 GLU A C 1
ATOM 873 O O . GLU A 1 104 ? -5.229 -4.847 18.484 1.00 90.19 104 GLU A O 1
ATOM 878 N N . LYS A 1 105 ? -6.614 -6.072 17.216 1.00 88.62 105 LYS A N 1
ATOM 879 C CA . LYS A 1 105 ? -6.499 -7.294 18.026 1.00 88.62 105 LYS A CA 1
ATOM 880 C C . LYS A 1 105 ? -5.043 -7.754 18.198 1.00 88.62 105 LYS A C 1
ATOM 882 O O . LYS A 1 105 ? -4.722 -8.381 19.203 1.00 88.62 105 LYS A O 1
ATOM 887 N N . TYR A 1 106 ? -4.192 -7.492 17.209 1.00 89.75 106 TYR A N 1
ATOM 888 C CA . TYR A 1 106 ? -2.800 -7.942 17.172 1.00 89.75 106 TYR A CA 1
ATOM 889 C C . TYR A 1 106 ? -1.801 -6.806 17.388 1.00 89.75 106 TYR A C 1
ATOM 891 O O . TYR A 1 106 ? -0.737 -7.036 17.9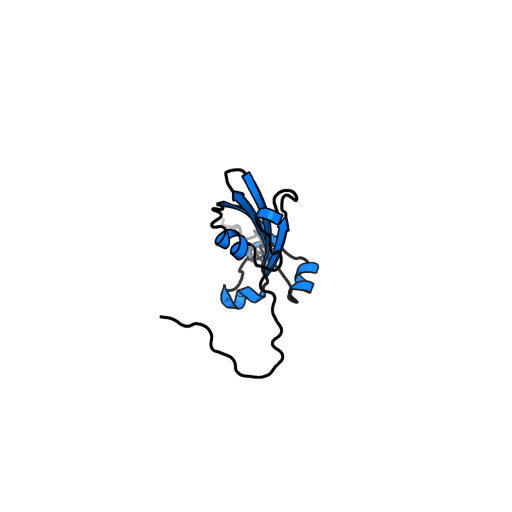53 1.00 89.75 106 TYR A O 1
ATOM 899 N N . LEU A 1 107 ? -2.126 -5.600 16.917 1.00 89.19 107 LEU A N 1
ATOM 900 C CA . LEU A 1 107 ? -1.232 -4.439 16.957 1.00 89.19 107 LEU A CA 1
ATOM 901 C C . LEU A 1 107 ? -1.468 -3.536 18.178 1.00 89.19 107 LEU A C 1
ATOM 903 O O . LEU A 1 107 ? -0.656 -2.654 18.441 1.00 89.19 107 LEU A O 1
ATOM 907 N N . GLY A 1 108 ? -2.551 -3.767 18.923 1.00 87.25 108 GLY A N 1
ATOM 908 C CA . GLY A 1 108 ? -3.023 -2.879 19.979 1.00 87.25 108 GLY A CA 1
ATOM 909 C C . GLY A 1 108 ? -4.024 -1.836 19.465 1.00 87.25 108 GLY A C 1
ATOM 910 O O . GLY A 1 108 ? -4.215 -1.694 18.253 1.00 87.25 108 GLY A O 1
ATOM 911 N N . PRO A 1 109 ? -4.699 -1.121 20.382 1.00 80.81 109 PRO A N 1
ATOM 912 C CA . PRO A 1 109 ? -5.698 -0.120 20.024 1.00 80.81 109 PRO A CA 1
ATOM 913 C C . PRO A 1 109 ? -5.061 1.061 19.289 1.00 80.81 109 PRO A C 1
ATOM 915 O O . PRO A 1 109 ? -3.991 1.541 19.676 1.00 80.81 109 PRO A O 1
ATOM 918 N N . CYS A 1 110 ? -5.743 1.590 18.271 1.00 73.38 110 CYS A N 1
ATOM 919 C CA . CYS A 1 110 ? -5.341 2.861 17.693 1.00 73.38 110 CYS A CA 1
ATOM 920 C C . CYS A 1 110 ? -5.822 4.023 18.571 1.00 73.38 110 CYS A C 1
ATOM 922 O O . CYS A 1 110 ? -6.945 4.508 18.457 1.00 73.38 110 CYS A O 1
ATOM 924 N N . LEU A 1 111 ? -4.949 4.482 19.465 1.00 67.56 111 LEU A N 1
ATOM 925 C CA . LEU A 1 111 ? -5.225 5.601 20.361 1.00 67.56 111 LEU A CA 1
ATOM 926 C C . LEU A 1 111 ? -4.902 6.937 19.679 1.00 67.56 111 LEU A C 1
ATOM 928 O O . LEU A 1 111 ? -3.943 7.611 20.048 1.00 67.56 111 LEU A O 1
ATOM 932 N N . LEU A 1 112 ? -5.683 7.340 18.676 1.00 65.50 112 LEU A N 1
ATOM 933 C CA . LEU A 1 112 ? -5.714 8.752 18.295 1.00 65.50 112 LEU A CA 1
ATOM 934 C C . LEU A 1 112 ? -6.804 9.441 19.107 1.00 65.50 112 LEU A C 1
ATOM 936 O O . LEU A 1 112 ? -7.993 9.255 18.862 1.00 65.50 112 LEU A O 1
ATOM 940 N N . GLN A 1 113 ? -6.367 10.201 20.111 1.00 53.50 113 GLN A N 1
ATOM 941 C CA . GLN A 1 113 ? -7.241 11.037 20.923 1.00 53.50 113 GLN A CA 1
ATOM 942 C C . GLN A 1 113 ? -7.971 12.024 20.016 1.00 53.50 113 GLN A C 1
ATOM 944 O O . GLN A 1 113 ? -7.345 12.805 19.294 1.00 53.50 113 GLN A O 1
ATOM 949 N N . ASP A 1 114 ? -9.297 11.990 20.067 1.00 54.59 114 ASP A N 1
ATOM 950 C CA . ASP A 1 114 ? -10.103 13.033 19.465 1.00 54.59 114 ASP A CA 1
ATOM 951 C C . ASP A 1 114 ? -9.863 14.333 20.247 1.00 54.59 114 ASP A C 1
ATOM 953 O O . ASP A 1 114 ? -10.189 14.435 21.431 1.00 54.59 114 ASP A O 1
ATOM 957 N N . LYS A 1 115 ? -9.263 15.336 19.597 1.00 49.19 115 LYS A N 1
ATOM 958 C CA . LYS A 1 115 ? -9.061 16.661 20.204 1.00 49.19 115 LYS A CA 1
ATOM 959 C C . LYS A 1 115 ? -10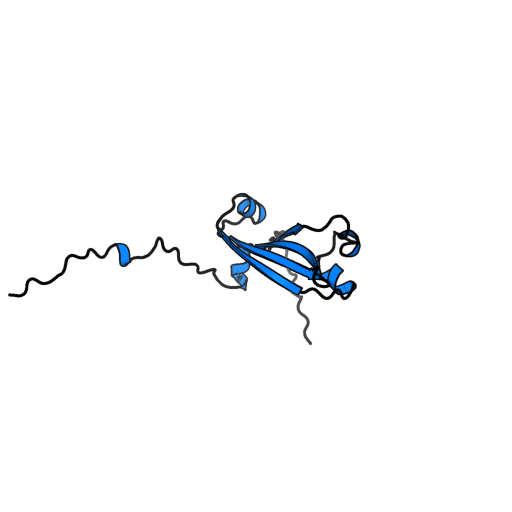.387 17.368 20.512 1.00 49.19 115 LYS A C 1
ATOM 961 O O . LYS A 1 115 ? -10.363 18.359 21.237 1.00 49.19 115 LYS A O 1
ATOM 966 N N . SER A 1 116 ? -11.522 16.878 19.999 1.00 51.22 116 SER A N 1
ATOM 967 C CA . SER A 1 116 ? -12.852 17.377 20.368 1.00 51.22 116 SER A CA 1
ATOM 968 C C . SER A 1 116 ? -13.239 17.049 21.819 1.00 51.22 116 SER A C 1
ATOM 970 O O . SER A 1 116 ? -14.083 17.729 22.393 1.00 51.22 116 SER A O 1
ATOM 972 N N . ALA A 1 117 ? -12.580 16.063 22.440 1.00 50.50 117 ALA A N 1
ATOM 973 C CA . ALA A 1 117 ? -12.835 15.618 23.807 1.00 50.50 117 ALA A CA 1
ATOM 974 C C . ALA A 1 117 ? -11.825 16.184 24.821 1.00 50.50 117 ALA A C 1
ATOM 976 O O . ALA A 1 117 ? -11.482 15.503 25.785 1.00 50.50 117 ALA A O 1
ATOM 977 N N . ASN A 1 118 ? -11.305 17.402 24.615 1.00 47.75 118 ASN A N 1
ATOM 978 C CA . ASN A 1 118 ? -10.489 18.055 25.639 1.00 47.75 118 ASN A CA 1
ATOM 979 C C . ASN A 1 118 ? -11.397 18.520 26.800 1.00 47.75 118 ASN A C 1
ATOM 981 O O . ASN A 1 118 ? -12.169 19.457 26.603 1.00 47.75 118 ASN A O 1
ATOM 985 N N . PRO A 1 119 ? -11.304 17.948 28.017 1.00 51.19 119 PRO A N 1
ATOM 986 C CA . PRO A 1 119 ? -12.135 18.365 29.151 1.00 51.19 119 PRO A CA 1
ATOM 987 C C . PRO A 1 119 ? -11.780 19.770 29.662 1.00 51.19 119 PRO A C 1
ATOM 989 O O . PRO A 1 119 ? -12.492 20.329 30.485 1.00 51.19 119 PRO A O 1
ATOM 992 N N . LEU A 1 120 ? -10.666 20.348 29.199 1.00 49.62 120 LEU A N 1
ATOM 993 C CA . LEU A 1 120 ? -10.166 21.643 29.660 1.00 49.62 120 LEU A CA 1
ATOM 994 C C . LEU A 1 120 ? -10.783 22.846 28.928 1.00 49.62 120 LEU A C 1
ATOM 996 O O . LEU A 1 120 ? -10.421 23.977 29.231 1.00 49.62 120 LEU A O 1
ATOM 1000 N N . SER A 1 121 ? -11.723 22.644 27.996 1.00 51.91 121 SER A N 1
ATOM 1001 C CA . SER A 1 121 ? -12.481 23.753 27.393 1.00 51.91 121 SER A CA 1
ATOM 1002 C C . SER A 1 121 ? -13.629 24.267 28.272 1.00 51.91 121 SER A C 1
ATOM 1004 O O . SER A 1 121 ? -14.253 25.259 27.911 1.00 51.91 121 SER A O 1
ATOM 1006 N N . SER A 1 122 ? -13.933 23.608 29.398 1.00 45.62 122 SER A N 1
ATOM 1007 C CA . SER A 1 122 ? -14.997 24.010 30.332 1.00 45.62 122 SER A CA 1
ATOM 1008 C C . SER A 1 122 ? -14.497 24.722 31.592 1.00 45.62 122 SER A C 1
ATOM 1010 O O . SER A 1 122 ? -15.295 24.981 32.487 1.00 45.62 122 SER A O 1
ATOM 1012 N N . LEU A 1 123 ? -13.203 25.034 31.697 1.00 46.50 123 LEU A N 1
ATOM 1013 C CA . LEU A 1 123 ? -12.705 25.896 32.769 1.00 46.50 123 LEU A CA 1
ATOM 1014 C C . LEU A 1 123 ? -12.888 27.354 32.338 1.00 46.50 123 LEU A C 1
ATOM 1016 O O . LEU A 1 123 ? -12.078 27.902 31.589 1.00 46.50 123 LEU A O 1
ATOM 1020 N N . SER A 1 124 ? -13.994 27.957 32.775 1.00 47.00 124 SER A N 1
ATOM 1021 C CA . SER A 1 124 ? -14.205 29.402 32.712 1.00 47.00 124 SER A CA 1
ATOM 1022 C C . SER A 1 124 ? -13.089 30.113 33.476 1.00 47.00 124 SER A C 1
ATOM 1024 O O . SER A 1 124 ? -12.779 29.767 34.614 1.00 47.00 124 SER A O 1
ATOM 1026 N N . VAL A 1 125 ? -12.476 31.105 32.831 1.00 53.22 125 VAL A N 1
ATOM 1027 C CA . VAL A 1 125 ? -11.490 32.005 33.435 1.00 53.22 125 VAL A CA 1
ATOM 1028 C C . VAL A 1 125 ? -12.249 33.054 34.245 1.00 53.22 125 VAL A C 1
ATOM 1030 O O . VAL A 1 125 ? -12.320 34.198 33.829 1.00 53.22 125 VAL A O 1
ATOM 1033 N N . ASP A 1 126 ? -12.830 32.659 35.370 1.00 48.16 126 ASP A N 1
ATOM 1034 C CA . ASP A 1 126 ? -13.408 33.582 36.351 1.00 48.16 126 ASP A CA 1
ATOM 1035 C C . ASP A 1 126 ? -13.043 33.073 37.743 1.00 48.16 126 ASP A C 1
ATOM 1037 O O . ASP A 1 126 ? -13.843 32.452 38.422 1.00 48.16 126 ASP A O 1
ATOM 1041 N N . ASP A 1 127 ? -11.776 33.263 38.101 1.00 51.66 127 ASP A N 1
ATOM 1042 C CA . ASP A 1 127 ? -11.279 33.273 39.480 1.00 51.66 127 ASP A CA 1
ATOM 1043 C C . ASP A 1 127 ? -9.926 34.002 39.447 1.00 51.66 127 ASP A C 1
ATOM 1045 O O . ASP A 1 127 ? -8.843 33.417 39.510 1.00 51.66 127 ASP A O 1
ATOM 1049 N N . ARG A 1 128 ? -9.972 35.321 39.230 1.00 43.22 128 ARG A N 1
ATOM 1050 C CA . ARG A 1 128 ? -8.851 36.211 39.545 1.00 43.22 128 ARG A CA 1
ATOM 1051 C C . ARG A 1 128 ? -9.288 37.143 40.664 1.00 43.22 128 ARG A C 1
ATOM 1053 O O . ARG A 1 128 ? -9.873 38.180 40.398 1.00 43.22 128 ARG A O 1
ATOM 1060 N N . ALA A 1 129 ? -8.990 36.679 41.875 1.00 43.16 129 ALA A N 1
ATOM 1061 C CA . ALA A 1 129 ? -8.564 37.428 43.051 1.00 43.16 129 ALA A CA 1
ATOM 1062 C C . ALA A 1 129 ? -9.054 38.882 43.158 1.00 43.16 129 ALA A C 1
ATOM 1064 O O . ALA A 1 129 ? -8.420 39.797 42.633 1.00 43.16 129 ALA A O 1
ATOM 1065 N N . ASP A 1 130 ? -10.105 39.066 43.953 1.00 47.19 130 ASP A N 1
ATOM 1066 C CA . ASP A 1 130 ? -10.185 40.204 44.860 1.00 47.19 130 ASP A CA 1
ATOM 1067 C C . ASP A 1 130 ? -9.275 39.891 46.060 1.00 47.19 130 ASP A C 1
ATOM 1069 O O . ASP A 1 130 ? -9.624 39.062 46.898 1.00 47.19 130 ASP A O 1
ATOM 1073 N N . GLU A 1 131 ? -8.103 40.518 46.136 1.00 43.06 131 GLU A N 1
ATOM 1074 C CA . GLU A 1 131 ? -7.422 40.750 47.414 1.00 43.06 131 GLU A CA 1
ATOM 1075 C C . GLU A 1 131 ? -6.945 42.209 47.454 1.00 43.06 131 GLU A C 1
ATOM 1077 O O . GLU A 1 131 ? -6.403 42.737 46.480 1.00 43.06 131 GLU A O 1
ATOM 1082 N N . GLU A 1 132 ? -7.280 42.828 48.583 1.00 47.94 132 GLU A N 1
ATOM 1083 C CA . GLU A 1 132 ? -7.292 44.247 48.960 1.00 47.94 132 GLU A CA 1
ATOM 1084 C C . GLU A 1 132 ? -5.895 44.855 49.185 1.00 47.94 132 GLU A C 1
ATOM 1086 O O . GLU A 1 132 ? -5.007 44.152 49.724 1.00 47.94 132 GLU A O 1
#